Protein AF-A0AAE0E454-F1 (afdb_monomer)

Sequence (113 aa):
MQVHTDSSVISILNRNQVGGLEIPKDDKWLLVQPTLNELIAISDDEYTSVEHKVKPNKQDERFSVCYFVFPAEDSVIGSSKYEPFTYKDFQAQAQHNVKTLGFKVGLERFKNP

Radius of gyration: 15.77 Å; Cα contacts (8 Å, |Δi|>4): 169; chains: 1; bounding box: 38×28×41 Å

Mean predicted aligned error: 5.41 Å

Nearest PDB structures (foldseek):
  8p7p-assembly1_A  TM=7.850E-01  e=2.840E-04  Aspergillus nidulans FGSC A4
  8bsw-assembly1_A  TM=7.825E-01  e=5.379E-04  Aspergillus nidulans FGSC A4
  8bsv-assembly1_A  TM=7.950E-01  e=9.616E-04  Aspergillus nidulans FGSC A4
  8bbc-assembly1_A  TM=7.440E-01  e=8.561E-04  Aspergillus nidulans FGSC A4
  4n2i-assembly1_A  TM=3.957E-01  e=1.536E+00  Homo sapiens

InterPro domains:
  IPR005123 Oxoglutarate/iron-dependent dioxygenase domain [PS51471] (1-71)
  IPR027443 Isopenicillin N synthase-like superfamily [G3DSA:2.60.120.330] (1-92)
  IPR044861 Isopenicillin N synthase-like, Fe(2+) 2OG dioxygenase domain [PF03171] (2-71)

Secondary structure (DSSP, 8-state):
--SB--SSSEEEEEE-S---EEEEETTEEEE----S-------TTSSPPPPBEEPPPSSS---EEEEEE---TT-EE--SSB--EEHHHHHHHHHHHHHHHSS--GGGGGB--

Foldseek 3Di:
DDKDFDLFQFKFKDKDPDWFKWWDDPNDTDTDDDDGDDGHHLDVVPGDGTIIDGDDDPPDDIDMDMDGHHDDQQDWRDDPFFAIDGSVRQVVQQVVCCVPVVGGPGRVVGTDD

Structure (mmCIF, N/CA/C/O backbone):
data_AF-A0AAE0E454-F1
#
_entry.id   AF-A0AAE0E454-F1
#
loop_
_atom_site.group_PDB
_atom_site.id
_atom_site.type_symbol
_atom_site.label_atom_id
_atom_site.label_alt_id
_atom_site.label_comp_id
_atom_site.label_asym_id
_atom_site.label_entity_id
_atom_site.label_seq_id
_atom_site.pdbx_PDB_ins_code
_atom_site.Cartn_x
_atom_site.Cartn_y
_atom_site.Cartn_z
_atom_site.occupancy
_atom_site.B_iso_or_equiv
_atom_site.auth_seq_id
_atom_site.auth_comp_id
_atom_site.auth_asym_id
_atom_site.auth_atom_id
_atom_site.pdbx_PDB_model_num
ATOM 1 N N . MET A 1 1 ? -3.151 -1.655 13.846 1.00 82.00 1 MET A N 1
ATOM 2 C CA . MET A 1 1 ? -2.334 -1.560 12.615 1.00 82.00 1 MET A CA 1
ATOM 3 C C . MET A 1 1 ? -1.601 -0.229 12.657 1.00 82.00 1 MET A C 1
ATOM 5 O O . MET A 1 1 ? -2.241 0.752 13.025 1.00 82.00 1 MET A O 1
ATOM 9 N N . GLN A 1 2 ? -0.290 -0.206 12.405 1.00 91.00 2 GLN A N 1
ATOM 10 C CA . GLN A 1 2 ? 0.499 1.037 12.431 1.00 91.00 2 GLN A CA 1
ATOM 11 C C . GLN A 1 2 ? 0.194 1.917 11.203 1.00 91.00 2 GLN A C 1
ATOM 13 O O . GLN A 1 2 ? -0.548 1.493 10.319 1.00 91.00 2 GLN A O 1
ATOM 18 N N . VAL A 1 3 ? 0.724 3.143 11.182 1.00 91.62 3 VAL A N 1
ATOM 19 C CA . VAL A 1 3 ? 0.576 4.073 10.050 1.00 91.62 3 VAL A CA 1
ATOM 20 C C . VAL A 1 3 ? 1.241 3.485 8.811 1.00 91.62 3 VAL A C 1
ATOM 22 O O . VAL A 1 3 ? 2.399 3.075 8.874 1.00 91.62 3 VAL A O 1
ATOM 25 N N . HIS A 1 4 ? 0.503 3.414 7.708 1.00 89.31 4 HIS A N 1
ATOM 26 C CA . HIS A 1 4 ? 1.013 2.954 6.421 1.00 89.31 4 HIS A CA 1
ATOM 27 C C . HIS A 1 4 ? 0.123 3.438 5.275 1.00 89.31 4 HIS A C 1
ATOM 29 O O . HIS A 1 4 ? -1.035 3.786 5.473 1.00 89.31 4 HIS A O 1
ATOM 35 N N . THR A 1 5 ? 0.662 3.419 4.063 1.00 88.19 5 THR A N 1
ATOM 36 C CA . THR A 1 5 ? -0.122 3.385 2.822 1.00 88.19 5 THR A CA 1
ATOM 37 C C . THR A 1 5 ? -0.337 1.936 2.391 1.00 88.19 5 THR A C 1
ATOM 39 O O . THR A 1 5 ? 0.379 1.046 2.860 1.00 88.19 5 THR A O 1
ATOM 42 N N . ASP A 1 6 ? -1.237 1.672 1.450 1.00 88.06 6 ASP A N 1
ATOM 43 C CA . ASP A 1 6 ? -1.273 0.375 0.767 1.00 88.06 6 ASP A CA 1
ATOM 44 C C . ASP A 1 6 ? -0.281 0.329 -0.406 1.00 88.06 6 ASP A C 1
ATOM 46 O O . ASP A 1 6 ? 0.294 1.338 -0.809 1.00 88.06 6 ASP A O 1
ATOM 50 N N . SER A 1 7 ? -0.006 -0.876 -0.901 1.00 85.81 7 SER A N 1
ATOM 51 C CA . SER A 1 7 ? 0.848 -1.130 -2.077 1.00 85.81 7 SER A CA 1
ATOM 52 C C . SER A 1 7 ? 0.055 -1.706 -3.260 1.00 85.81 7 SER A C 1
ATOM 54 O O . SER A 1 7 ? 0.642 -2.168 -4.240 1.00 85.81 7 SER A O 1
ATOM 56 N N . SER A 1 8 ? -1.271 -1.729 -3.127 1.00 85.69 8 SER A N 1
ATOM 57 C CA . SER A 1 8 ? -2.248 -2.006 -4.176 1.00 85.69 8 SER A CA 1
ATOM 58 C C . SER A 1 8 ? -2.483 -0.761 -5.027 1.00 85.69 8 SER A C 1
ATOM 60 O O . SER A 1 8 ? -2.140 0.353 -4.634 1.00 85.69 8 SER A O 1
ATOM 62 N N . VAL A 1 9 ? -3.095 -0.954 -6.194 1.00 83.75 9 VAL A N 1
ATOM 63 C CA . VAL A 1 9 ? -3.689 0.152 -6.954 1.00 83.75 9 VAL A CA 1
ATOM 64 C C . VAL A 1 9 ? -4.926 0.629 -6.199 1.00 83.75 9 VAL A C 1
ATOM 66 O O . VAL A 1 9 ? -5.006 1.788 -5.822 1.00 83.75 9 VAL A O 1
ATOM 69 N N . ILE A 1 10 ? -5.847 -0.295 -5.906 1.00 82.88 10 ILE A N 1
ATOM 70 C CA . ILE A 1 10 ? -7.115 -0.021 -5.222 1.00 82.88 10 ILE A CA 1
ATOM 71 C C . ILE A 1 10 ? -7.241 -0.936 -4.006 1.00 82.88 10 ILE A C 1
ATOM 73 O O . ILE A 1 10 ? -6.959 -2.135 -4.093 1.00 82.88 10 ILE A O 1
ATOM 77 N N . SER A 1 11 ? -7.742 -0.383 -2.903 1.00 84.06 11 SER A N 1
ATOM 78 C CA . SER A 1 11 ? -8.152 -1.130 -1.713 1.00 84.06 11 SER A CA 1
ATOM 79 C C . SER A 1 11 ? -9.626 -0.877 -1.427 1.00 84.06 11 SER A C 1
ATOM 81 O O . SER A 1 11 ? -10.032 0.254 -1.181 1.00 84.06 11 SER A O 1
ATOM 83 N N . ILE A 1 12 ? -10.437 -1.933 -1.438 1.00 83.94 12 ILE A N 1
ATOM 84 C CA . ILE A 1 12 ? -11.864 -1.865 -1.112 1.00 83.94 12 ILE A CA 1
ATOM 85 C C . ILE A 1 12 ? -12.056 -2.460 0.276 1.00 83.94 12 ILE A C 1
ATOM 87 O O . ILE A 1 12 ? -11.855 -3.658 0.484 1.00 83.94 12 ILE A O 1
ATOM 91 N N . LEU A 1 13 ? -12.461 -1.625 1.231 1.00 85.62 13 LEU A N 1
ATOM 92 C CA . LEU A 1 13 ? -12.627 -2.025 2.623 1.00 85.62 13 LEU A CA 1
ATOM 93 C C . LEU A 1 13 ? -14.106 -2.181 2.991 1.00 85.62 13 LEU A C 1
ATOM 95 O O . LEU A 1 13 ? -14.866 -1.215 2.988 1.00 85.62 13 LEU A O 1
ATOM 99 N N . ASN A 1 14 ? -14.489 -3.384 3.412 1.00 83.81 14 ASN A N 1
ATOM 100 C CA . ASN A 1 14 ? -15.743 -3.650 4.109 1.00 83.81 14 ASN A CA 1
ATOM 101 C C . ASN A 1 14 ? -15.451 -3.864 5.602 1.00 83.81 14 ASN A C 1
ATOM 103 O O . ASN A 1 14 ? -14.475 -4.516 5.970 1.00 83.81 14 ASN A O 1
ATOM 107 N N . ARG A 1 15 ? -16.262 -3.291 6.487 1.00 79.94 15 ARG A N 1
ATOM 108 C CA . ARG A 1 15 ? -16.069 -3.343 7.942 1.00 79.94 15 ARG A CA 1
ATOM 109 C C . ARG A 1 15 ? -17.407 -3.464 8.654 1.00 79.94 15 ARG A C 1
ATOM 111 O O . ARG A 1 15 ? -18.430 -3.032 8.129 1.00 79.94 15 ARG A O 1
ATOM 118 N N . ASN A 1 16 ? -17.384 -4.017 9.866 1.00 81.31 16 ASN A N 1
ATOM 119 C CA . ASN A 1 16 ? -18.539 -3.965 10.758 1.00 81.31 16 ASN A CA 1
ATOM 120 C C . ASN A 1 16 ? -18.789 -2.523 11.258 1.00 81.31 16 ASN A C 1
ATOM 122 O O . ASN A 1 16 ? -18.089 -1.576 10.893 1.00 81.31 16 ASN A O 1
ATOM 126 N N . GLN A 1 17 ? -19.798 -2.348 12.115 1.00 83.00 17 GLN A N 1
ATOM 127 C CA . GLN A 1 17 ? -20.173 -1.033 12.653 1.00 83.00 17 GLN A CA 1
ATOM 128 C C . GLN A 1 17 ? -19.116 -0.432 13.598 1.00 83.00 17 GLN A C 1
ATOM 130 O O . GLN A 1 17 ? -19.181 0.751 13.927 1.00 83.00 17 GLN A O 1
ATOM 135 N N . VAL A 1 18 ? -18.115 -1.215 14.013 1.00 86.62 18 VAL A N 1
ATOM 136 C CA . VAL A 1 18 ? -17.060 -0.747 14.910 1.00 86.62 18 VAL A CA 1
ATOM 137 C C . VAL A 1 18 ? -16.055 0.121 14.143 1.00 86.62 18 VAL A C 1
ATOM 139 O O . VAL A 1 18 ? -15.527 -0.244 13.088 1.00 86.62 18 VAL A O 1
ATOM 142 N N . GLY A 1 19 ? -15.811 1.317 14.682 1.00 85.50 19 GLY A N 1
ATOM 143 C CA . GLY A 1 19 ? -14.897 2.314 14.132 1.00 85.50 19 GLY A CA 1
ATOM 144 C C . GLY A 1 19 ? -13.414 1.950 14.229 1.00 85.50 19 GLY A C 1
ATOM 145 O O . GLY A 1 19 ? -13.038 0.833 14.564 1.00 85.50 19 GLY A O 1
ATOM 146 N N . GLY A 1 20 ? -12.554 2.926 13.940 1.00 89.94 20 GLY A N 1
ATOM 147 C CA . GLY A 1 20 ? -11.127 2.875 14.271 1.00 89.94 20 GLY A CA 1
ATOM 148 C C . GLY A 1 20 ? -10.181 3.132 13.105 1.00 89.94 20 GLY A C 1
ATOM 149 O O . GLY A 1 20 ? -9.006 3.365 13.358 1.00 89.94 20 GLY A O 1
ATOM 150 N N . LEU A 1 21 ? -10.663 3.109 11.856 1.00 91.69 21 LEU A N 1
ATOM 151 C CA . LEU A 1 21 ? -9.862 3.549 10.711 1.00 91.69 21 LEU A CA 1
ATOM 152 C C . LEU A 1 21 ? -9.699 5.067 10.767 1.00 91.69 21 LEU A C 1
ATOM 154 O O . LEU A 1 21 ? -10.698 5.784 10.806 1.00 91.69 21 LEU A O 1
ATOM 158 N N . GLU A 1 22 ? -8.459 5.534 10.755 1.00 92.62 22 GLU A N 1
ATOM 159 C CA . GLU A 1 22 ? -8.118 6.950 10.780 1.00 92.62 22 GLU A CA 1
ATOM 160 C C . GLU A 1 22 ? -7.220 7.304 9.590 1.00 92.62 22 GLU A C 1
ATOM 162 O O . GLU A 1 22 ? -6.312 6.537 9.258 1.00 92.62 22 GLU A O 1
ATOM 167 N N . ILE A 1 23 ? -7.454 8.478 9.000 1.00 91.31 23 ILE A N 1
ATOM 168 C CA . ILE A 1 23 ? -6.630 9.091 7.944 1.00 91.31 23 ILE A CA 1
ATOM 169 C C . ILE A 1 23 ? -6.150 10.480 8.394 1.00 91.31 23 ILE A C 1
ATOM 171 O O . ILE A 1 23 ? -6.847 11.124 9.187 1.00 91.31 23 ILE A O 1
ATOM 175 N N . PRO A 1 24 ? -4.987 10.966 7.939 1.00 91.62 24 PRO A N 1
ATOM 176 C CA . PRO A 1 24 ? -4.518 12.301 8.264 1.00 91.62 24 PRO A CA 1
ATOM 177 C C . PRO A 1 24 ? -5.261 13.356 7.432 1.00 91.62 24 PRO A C 1
ATOM 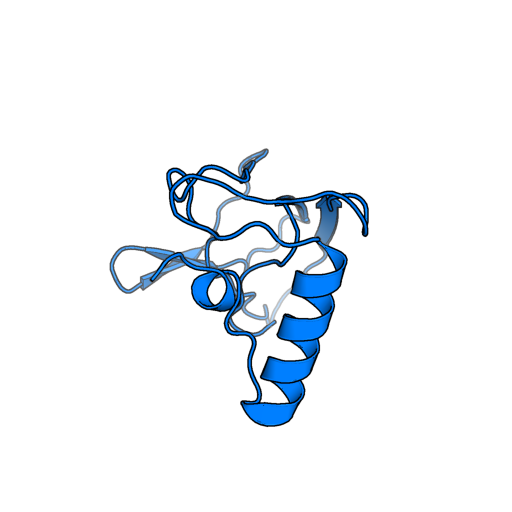179 O O . PRO A 1 24 ? -5.430 13.213 6.223 1.00 91.62 24 PRO A O 1
ATOM 182 N N . LYS A 1 25 ? -5.690 14.437 8.083 1.00 89.62 25 LYS A N 1
ATOM 183 C CA . LYS A 1 25 ? -6.228 15.651 7.461 1.00 89.62 25 LYS A CA 1
ATOM 184 C C . LYS A 1 25 ? -6.043 16.832 8.415 1.00 89.62 25 LYS A C 1
ATOM 186 O O . LYS A 1 25 ? -6.360 16.707 9.596 1.00 89.62 25 LYS A O 1
ATOM 191 N N . ASP A 1 26 ? -5.555 17.964 7.909 1.00 91.81 26 ASP A N 1
ATOM 192 C CA . ASP A 1 26 ? -5.361 19.209 8.674 1.00 91.81 26 ASP A CA 1
ATOM 193 C C . ASP A 1 26 ? -4.593 18.989 9.998 1.00 91.81 26 ASP A C 1
ATOM 195 O O . ASP A 1 26 ? -5.067 19.343 11.081 1.00 91.81 26 ASP A O 1
ATOM 199 N N . ASP A 1 27 ? -3.439 18.312 9.911 1.00 91.31 27 ASP A N 1
ATOM 200 C CA . ASP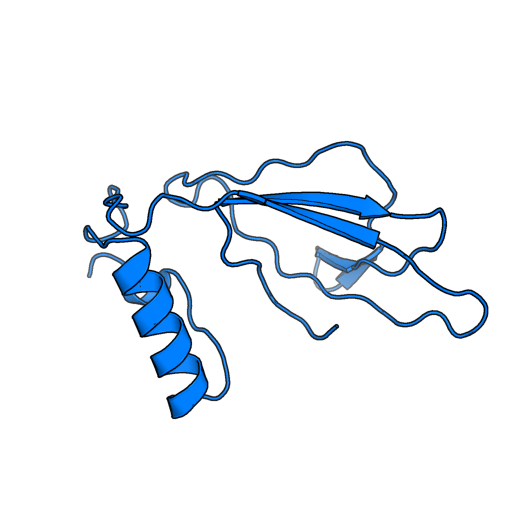 A 1 27 ? -2.569 17.918 11.037 1.00 91.31 27 ASP A CA 1
ATOM 201 C C . ASP A 1 27 ? -3.243 17.052 12.118 1.00 91.31 27 ASP A C 1
ATOM 203 O O . ASP A 1 27 ? -2.751 16.907 13.243 1.00 91.31 27 ASP A O 1
ATOM 207 N N . LYS A 1 28 ? -4.387 16.444 11.794 1.00 94.38 28 LYS A N 1
ATOM 208 C CA . LYS A 1 28 ? -5.170 15.601 12.702 1.00 94.38 28 LYS A CA 1
ATOM 209 C C . LYS A 1 28 ? -5.464 14.250 12.074 1.00 94.38 28 LYS A C 1
ATOM 211 O O . LYS A 1 28 ? -5.584 14.108 10.866 1.00 94.38 28 LYS A O 1
ATOM 216 N N . TRP A 1 29 ? -5.632 13.244 12.925 1.00 94.06 29 TRP A N 1
ATOM 217 C CA . TRP A 1 29 ? -6.155 11.943 12.516 1.00 94.06 29 TRP A CA 1
ATOM 218 C C . TRP A 1 29 ? -7.679 11.979 12.591 1.00 94.06 29 TRP A C 1
ATOM 220 O O . TRP A 1 29 ? -8.242 12.134 13.676 1.00 94.06 29 TRP A O 1
ATOM 230 N N . LEU A 1 30 ? -8.342 11.864 11.444 1.00 91.44 30 LEU A N 1
ATOM 231 C CA . LEU A 1 30 ? -9.794 11.846 11.345 1.00 91.44 30 LEU A CA 1
ATOM 232 C C . LEU A 1 30 ? -10.307 10.421 11.242 1.00 91.44 30 LEU A C 1
ATOM 234 O O . LEU A 1 30 ? -9.842 9.634 10.420 1.00 91.44 30 LEU A O 1
ATOM 238 N N . LEU A 1 31 ? -11.311 10.115 12.059 1.00 89.88 31 LEU A N 1
ATOM 239 C CA . LEU A 1 31 ? -12.036 8.858 11.991 1.00 89.88 31 LEU A CA 1
ATOM 240 C C . LEU A 1 31 ? -12.817 8.789 10.676 1.00 89.88 31 LEU A C 1
ATOM 242 O O . LEU A 1 31 ? -13.705 9.606 10.427 1.00 89.88 31 LEU A O 1
ATOM 246 N N . VAL A 1 32 ? -12.528 7.770 9.875 1.00 85.25 32 VAL A N 1
ATOM 247 C CA . VAL A 1 32 ? -13.271 7.489 8.649 1.00 85.25 32 VAL A CA 1
ATOM 248 C C . VAL A 1 32 ? -14.629 6.910 9.031 1.00 85.25 32 VAL A C 1
ATOM 250 O O . VAL A 1 32 ? -14.731 5.786 9.559 1.00 85.25 32 VAL A O 1
ATOM 253 N N . GLN A 1 33 ? -15.668 7.704 8.779 1.00 71.31 33 GLN A N 1
ATOM 254 C CA . GLN A 1 33 ? -17.051 7.248 8.820 1.00 71.31 33 GLN A CA 1
ATOM 255 C C . GLN A 1 33 ? -17.282 6.254 7.678 1.00 71.31 33 GLN A C 1
ATOM 257 O O . GLN A 1 33 ? -16.644 6.377 6.636 1.00 71.31 33 GLN A O 1
ATOM 262 N N . PRO A 1 34 ? -18.134 5.237 7.862 1.00 57.59 34 PRO A N 1
ATOM 263 C CA . PRO A 1 34 ? -18.407 4.270 6.811 1.00 57.59 34 PRO A CA 1
ATOM 264 C C . PRO A 1 34 ? -19.093 4.963 5.626 1.00 57.59 34 PRO A C 1
ATOM 266 O O . PRO A 1 34 ? -20.301 5.185 5.634 1.00 57.59 34 PRO A O 1
ATOM 269 N N . THR A 1 35 ? -18.313 5.293 4.604 1.00 52.53 35 THR A N 1
ATOM 270 C CA . THR A 1 35 ? -18.789 5.668 3.274 1.00 52.53 35 THR A CA 1
ATOM 271 C C . THR A 1 35 ? -18.356 4.608 2.274 1.00 52.53 35 THR A C 1
ATOM 273 O O . THR A 1 35 ? -17.266 4.042 2.349 1.00 52.53 35 THR A O 1
ATOM 276 N N . LEU A 1 36 ? -19.287 4.271 1.386 1.00 38.81 36 LEU A N 1
ATOM 277 C CA . LEU A 1 36 ? -19.135 3.244 0.370 1.00 38.81 36 LEU A CA 1
ATOM 278 C C . LEU A 1 36 ? -18.168 3.748 -0.714 1.00 38.81 36 LEU A C 1
ATOM 280 O O . LEU A 1 36 ? -18.469 4.735 -1.373 1.00 38.81 36 LEU A O 1
ATOM 284 N N . ASN A 1 37 ? -17.081 2.997 -0.912 1.00 38.72 37 ASN A N 1
ATOM 285 C CA . ASN A 1 37 ? -16.157 3.026 -2.052 1.00 38.72 37 ASN A CA 1
ATOM 286 C C . ASN A 1 37 ? -15.269 4.271 -2.193 1.00 38.72 37 ASN A C 1
ATOM 288 O O . ASN A 1 37 ? -15.729 5.327 -2.610 1.00 38.72 37 ASN A O 1
ATOM 292 N N . GLU A 1 38 ? -13.959 4.091 -2.019 1.00 39.97 38 GLU A N 1
ATOM 293 C CA . GLU A 1 38 ? -12.963 5.020 -2.558 1.00 39.97 38 GLU A CA 1
ATOM 294 C C . GLU A 1 38 ? -11.923 4.244 -3.376 1.00 39.97 38 GLU A C 1
ATOM 296 O O . GLU A 1 38 ? -11.439 3.183 -2.980 1.00 39.97 38 GLU A O 1
ATOM 301 N N . LEU A 1 39 ? -11.675 4.756 -4.580 1.00 36.78 39 LEU A N 1
ATOM 302 C CA . LEU A 1 39 ? -10.844 4.193 -5.637 1.00 36.78 39 LEU A CA 1
ATOM 303 C C . LEU A 1 39 ? -9.601 5.084 -5.742 1.00 36.78 39 LEU A C 1
ATOM 305 O O . LEU A 1 39 ? -9.744 6.275 -6.001 1.00 36.78 39 LEU A O 1
ATOM 309 N N . ILE A 1 40 ? -8.402 4.538 -5.549 1.00 42.81 40 ILE A N 1
ATOM 310 C CA . ILE A 1 40 ? -7.148 5.256 -5.826 1.00 42.81 40 ILE A CA 1
ATOM 311 C C . ILE A 1 40 ? -6.548 4.627 -7.088 1.00 42.81 40 ILE A C 1
ATOM 313 O O . ILE A 1 40 ? -6.624 3.418 -7.274 1.00 42.81 40 ILE A O 1
ATOM 317 N N . ALA A 1 41 ? -6.052 5.443 -8.015 1.00 50.59 41 ALA A N 1
ATOM 318 C CA . ALA A 1 41 ? -5.556 5.003 -9.319 1.00 50.59 41 ALA A CA 1
ATOM 319 C C . ALA A 1 41 ? -4.103 5.452 -9.527 1.00 50.59 41 ALA A C 1
ATOM 321 O O . ALA A 1 41 ? -3.674 6.466 -8.973 1.00 50.59 41 ALA A O 1
ATOM 322 N N . ILE A 1 42 ? -3.364 4.716 -10.367 1.00 66.38 42 ILE A N 1
ATOM 323 C CA . ILE A 1 42 ? -2.094 5.180 -10.947 1.00 66.38 42 ILE A CA 1
ATOM 324 C C . ILE A 1 42 ? -2.433 6.411 -11.788 1.00 66.38 42 ILE A C 1
ATOM 326 O O . ILE A 1 42 ? -3.057 6.289 -12.838 1.00 66.38 42 ILE A O 1
ATOM 330 N N . SER A 1 43 ? -2.098 7.589 -11.276 1.00 75.25 43 SER A N 1
ATOM 331 C CA . SER A 1 43 ? -2.703 8.849 -11.720 1.00 75.25 43 SER A CA 1
ATOM 332 C C . SER A 1 43 ? -1.691 9.975 -11.909 1.00 75.25 43 SER A C 1
ATOM 334 O O . SER A 1 43 ? -2.066 11.137 -11.921 1.00 75.25 43 SER A O 1
ATOM 336 N N . ASP A 1 44 ? -0.401 9.643 -12.027 1.00 81.38 44 ASP A N 1
ATOM 337 C CA . ASP A 1 44 ? 0.675 10.641 -12.129 1.00 81.38 44 ASP A CA 1
ATOM 338 C C . ASP A 1 44 ? 0.613 11.683 -10.988 1.00 81.38 44 ASP A C 1
ATOM 340 O O . ASP A 1 44 ? 0.727 12.887 -11.198 1.00 81.38 44 ASP A O 1
ATOM 344 N N . ASP A 1 45 ? 0.385 11.211 -9.759 1.00 82.19 45 ASP A N 1
ATOM 345 C CA . ASP A 1 45 ? 0.162 12.002 -8.536 1.00 82.19 45 ASP A CA 1
ATOM 346 C C . ASP A 1 45 ? -1.067 12.933 -8.545 1.00 82.19 45 ASP A C 1
ATOM 348 O O . ASP A 1 45 ? -1.154 13.825 -7.701 1.00 82.19 45 ASP A O 1
ATOM 352 N N . GLU A 1 46 ? -2.033 12.757 -9.453 1.00 81.81 46 GLU A N 1
ATOM 353 C CA . GLU A 1 46 ? -3.334 13.440 -9.349 1.00 81.81 46 GLU A CA 1
ATOM 354 C C . GLU A 1 46 ? -4.124 12.937 -8.127 1.00 81.81 46 GLU A C 1
ATOM 356 O O . GLU A 1 46 ? -4.774 13.719 -7.430 1.00 81.81 46 GLU A O 1
ATOM 361 N N . TYR A 1 47 ? -3.997 11.644 -7.810 1.00 81.00 47 TYR A N 1
ATOM 362 C CA . TYR A 1 47 ? -4.471 11.039 -6.569 1.00 81.00 47 TYR A CA 1
ATOM 363 C C . TYR A 1 47 ? -3.299 10.513 -5.740 1.00 81.00 47 TYR A C 1
ATOM 365 O O . TYR A 1 47 ? -2.489 9.708 -6.203 1.00 81.00 47 TYR A O 1
ATOM 373 N N . THR A 1 48 ? -3.249 10.916 -4.473 1.00 77.00 48 THR A N 1
ATOM 374 C CA . THR A 1 48 ? -2.204 10.490 -3.535 1.00 77.00 48 THR A CA 1
ATOM 375 C C . THR A 1 48 ? -2.646 9.261 -2.750 1.00 77.00 48 THR A C 1
ATOM 377 O O . THR A 1 48 ? -3.769 9.196 -2.250 1.00 77.00 48 THR A O 1
ATOM 380 N N . SER A 1 49 ? -1.738 8.297 -2.576 1.00 82.19 49 SER A N 1
ATOM 381 C CA . SER A 1 49 ? -1.957 7.188 -1.645 1.00 82.19 49 SER A CA 1
ATOM 382 C C . SER A 1 49 ? -2.038 7.718 -0.212 1.00 82.19 49 SER A C 1
ATOM 384 O O . SER A 1 49 ? -1.091 8.319 0.294 1.00 82.19 49 SER A O 1
ATOM 386 N N . VAL A 1 50 ? -3.182 7.515 0.436 1.00 84.81 50 VAL A N 1
ATOM 387 C CA . VAL A 1 50 ? -3.456 8.072 1.762 1.00 84.81 50 VAL A CA 1
ATOM 388 C C . VAL A 1 50 ? -2.849 7.179 2.843 1.00 84.81 50 VAL A C 1
ATOM 390 O O . VAL A 1 50 ? -3.103 5.971 2.901 1.00 84.81 50 VAL A O 1
ATOM 393 N N . GLU A 1 51 ? -2.048 7.777 3.727 1.00 89.75 51 GLU A N 1
ATOM 394 C CA . GLU A 1 51 ? -1.641 7.106 4.957 1.00 89.75 51 GLU A CA 1
ATOM 395 C C . GLU A 1 51 ? -2.865 6.813 5.817 1.00 89.75 51 GLU A C 1
ATOM 397 O O . GLU A 1 51 ? -3.753 7.643 5.986 1.00 89.75 51 GLU A O 1
ATOM 402 N N . HIS A 1 52 ? -2.906 5.641 6.421 1.00 91.31 52 HIS A N 1
ATOM 403 C CA . HIS A 1 52 ? -3.987 5.278 7.309 1.00 91.31 52 HIS A CA 1
ATOM 404 C C . HIS A 1 52 ? -3.484 4.396 8.446 1.00 91.31 52 HIS A C 1
ATOM 406 O O . HIS A 1 52 ? -2.419 3.772 8.393 1.00 91.31 52 HIS A O 1
ATOM 412 N N . LYS A 1 53 ? -4.262 4.358 9.523 1.00 93.19 53 LYS A N 1
ATOM 413 C CA . LYS A 1 53 ? -4.014 3.489 10.675 1.00 93.19 53 LYS A CA 1
ATOM 414 C C . LYS A 1 53 ? -5.324 2.989 11.254 1.00 93.19 53 LYS A C 1
ATOM 416 O O . LYS A 1 53 ? -6.390 3.539 10.992 1.00 93.19 53 LYS A O 1
ATOM 421 N N . VAL A 1 54 ? -5.236 1.951 12.081 1.00 92.38 54 VAL A N 1
ATOM 422 C CA . VAL A 1 54 ? -6.399 1.441 12.815 1.00 92.38 54 VAL A CA 1
ATOM 423 C C . VAL A 1 54 ? -6.122 1.500 14.305 1.00 92.38 54 VAL A C 1
ATOM 425 O O . VAL A 1 54 ? -5.231 0.796 14.799 1.00 92.38 54 VAL A O 1
ATOM 428 N N . LYS A 1 55 ? -6.905 2.321 15.008 1.00 91.81 55 LYS A N 1
ATOM 429 C CA . LYS A 1 55 ? -6.889 2.426 16.464 1.00 91.81 55 LYS A CA 1
ATOM 430 C C . LYS A 1 55 ? -7.683 1.264 17.081 1.00 91.81 55 LYS A C 1
ATOM 432 O O . LYS A 1 55 ? -8.809 1.014 16.652 1.00 91.81 55 LYS A O 1
ATOM 437 N N . PRO A 1 56 ? -7.126 0.551 18.076 1.00 88.44 56 PRO A N 1
ATOM 438 C CA . PRO A 1 56 ? -7.848 -0.516 18.756 1.00 88.44 56 PRO A CA 1
ATOM 439 C C . PRO A 1 56 ? -9.025 0.045 19.562 1.00 88.44 56 PRO A C 1
ATOM 441 O O . PRO A 1 56 ? -8.889 1.059 20.253 1.00 88.44 56 PRO A O 1
ATOM 444 N N . ASN A 1 57 ? -10.164 -0.643 19.493 1.00 87.44 57 ASN A N 1
ATOM 445 C CA . ASN A 1 57 ? -11.288 -0.439 20.398 1.00 87.44 57 ASN A CA 1
ATOM 446 C C . ASN A 1 57 ? -11.115 -1.375 21.611 1.00 87.44 57 ASN A C 1
ATOM 448 O O . ASN A 1 57 ? -10.757 -2.537 21.443 1.00 87.44 57 ASN A O 1
ATOM 452 N N . LYS A 1 58 ? -11.303 -0.853 22.830 1.00 90.00 58 LYS A N 1
ATOM 453 C CA . LYS A 1 58 ? -11.187 -1.623 24.083 1.00 90.00 58 LYS A CA 1
ATOM 454 C C . LYS A 1 58 ? -12.492 -2.313 24.498 1.00 90.00 58 LYS A C 1
ATOM 456 O O . LYS A 1 58 ? -12.454 -3.140 25.400 1.00 90.00 58 LYS A O 1
ATOM 461 N N . GLN A 1 59 ? -13.619 -1.907 23.920 1.00 93.12 59 GLN A N 1
ATOM 462 C CA . GLN A 1 59 ? -14.965 -2.325 24.319 1.00 93.12 59 GLN A CA 1
ATOM 463 C C . GLN A 1 59 ? -15.510 -3.409 23.390 1.00 93.12 59 GLN A C 1
ATOM 465 O O . GLN A 1 59 ? -16.027 -4.409 23.872 1.00 93.12 59 GLN A O 1
ATOM 470 N N . ASP A 1 60 ? -15.327 -3.231 22.080 1.00 91.44 60 ASP A N 1
ATOM 471 C CA . ASP A 1 60 ? -15.906 -4.100 21.057 1.00 91.44 60 ASP A CA 1
ATOM 472 C C . ASP A 1 60 ? -14.858 -4.605 20.067 1.00 91.44 60 ASP A C 1
ATOM 474 O O . ASP A 1 60 ? -13.897 -3.906 19.723 1.00 91.44 60 ASP A O 1
ATOM 478 N N . GLU A 1 61 ? -15.096 -5.803 19.539 1.00 91.88 61 GLU A N 1
ATOM 479 C CA . GLU A 1 61 ? -14.279 -6.390 18.484 1.00 91.88 61 GLU A CA 1
ATOM 480 C C . GLU A 1 61 ? -14.567 -5.746 17.122 1.00 91.88 61 GLU A C 1
ATOM 482 O O . GLU A 1 61 ? -15.709 -5.583 16.679 1.00 91.88 61 GLU A O 1
ATOM 487 N N . ARG A 1 62 ? -13.494 -5.394 16.412 1.00 90.12 62 ARG A N 1
ATOM 488 C CA . ARG A 1 62 ? -13.564 -4.826 15.067 1.00 90.12 62 ARG A CA 1
ATOM 489 C C . ARG A 1 62 ? -13.208 -5.888 14.036 1.00 90.12 62 ARG A C 1
ATOM 491 O O . ARG A 1 62 ? -12.107 -6.432 14.069 1.00 90.12 62 ARG A O 1
ATOM 498 N N . PHE A 1 63 ? -14.074 -6.056 13.044 1.00 89.44 63 PHE A N 1
ATOM 499 C CA . PHE A 1 63 ? -13.832 -6.926 11.895 1.00 89.44 63 PHE A CA 1
ATOM 500 C C . PHE A 1 63 ? -13.830 -6.110 10.605 1.00 89.44 63 PHE A C 1
ATOM 502 O O . PHE A 1 63 ? -14.648 -5.205 10.423 1.00 89.44 63 PHE A O 1
ATOM 509 N N . SER A 1 64 ? -12.913 -6.430 9.696 1.00 88.62 64 SER A N 1
ATOM 510 C CA . SER A 1 64 ? -12.909 -5.862 8.351 1.00 88.62 64 SER A CA 1
ATOM 511 C C . SER A 1 64 ? -12.348 -6.837 7.332 1.00 88.62 64 SER A C 1
ATOM 513 O O . SER A 1 64 ? -11.390 -7.549 7.623 1.00 88.62 64 SER A O 1
ATOM 515 N N . VAL A 1 65 ? -12.908 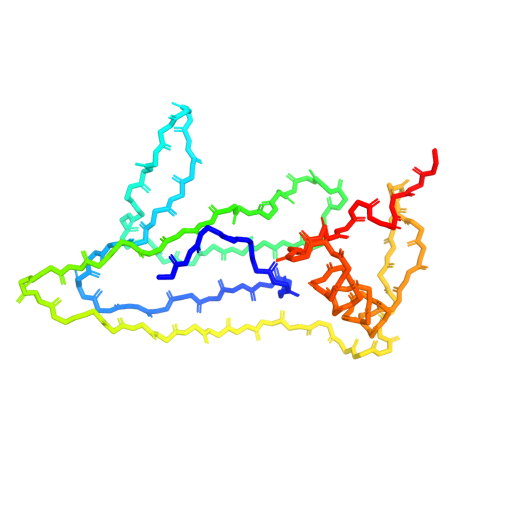-6.799 6.131 1.00 89.44 65 VAL A N 1
ATOM 516 C CA . VAL A 1 65 ? -12.429 -7.493 4.940 1.00 89.44 65 VAL A CA 1
ATOM 517 C C . VAL A 1 65 ? -11.883 -6.436 3.991 1.00 89.44 65 VAL A C 1
ATOM 519 O O . VAL A 1 65 ? -12.591 -5.487 3.660 1.00 89.44 65 VAL A O 1
ATOM 522 N N . CYS A 1 66 ? -10.631 -6.587 3.568 1.00 87.19 66 CYS A N 1
ATOM 523 C CA . CYS A 1 66 ? -10.035 -5.729 2.551 1.00 87.19 66 CYS A CA 1
ATOM 524 C C . CYS A 1 66 ? -9.816 -6.535 1.272 1.00 87.19 66 CYS A C 1
ATOM 526 O O . CYS A 1 66 ? -9.238 -7.623 1.320 1.00 87.19 66 CYS A O 1
ATOM 528 N N . TYR A 1 67 ? -10.281 -6.004 0.147 1.00 88.19 67 TYR A N 1
ATOM 529 C CA . TYR A 1 67 ? -9.997 -6.526 -1.180 1.00 88.19 67 TYR A CA 1
ATOM 530 C C . TYR A 1 67 ? -8.981 -5.618 -1.867 1.00 88.19 67 TYR A C 1
ATOM 532 O O . TYR A 1 67 ? -9.227 -4.425 -2.038 1.00 88.19 67 TYR A O 1
ATOM 540 N N . PHE A 1 68 ? -7.8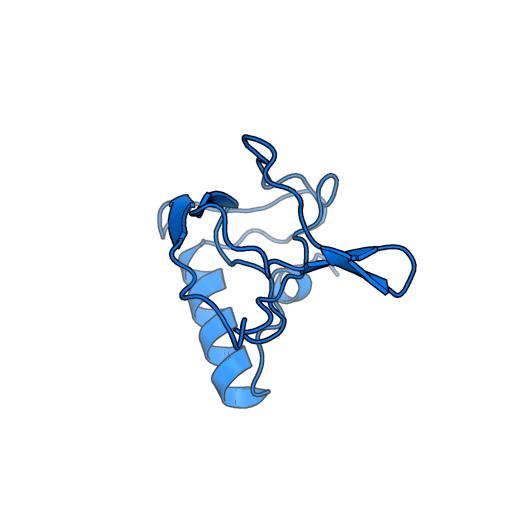48 -6.190 -2.260 1.00 88.19 68 PHE A N 1
ATOM 541 C CA . PHE A 1 68 ? -6.745 -5.460 -2.869 1.00 88.19 68 PHE A CA 1
ATOM 542 C C . PHE A 1 68 ? -6.656 -5.777 -4.361 1.00 88.19 68 PHE A C 1
ATOM 544 O O . PHE A 1 68 ? -6.646 -6.944 -4.754 1.00 88.19 68 PHE A O 1
ATOM 551 N N . VAL A 1 69 ? -6.552 -4.737 -5.184 1.00 87.81 69 VAL A N 1
ATOM 552 C CA . VAL A 1 69 ? -6.313 -4.852 -6.625 1.00 87.81 69 VAL A CA 1
ATOM 553 C C . VAL A 1 69 ? -4.855 -4.531 -6.907 1.00 87.81 69 VAL A C 1
ATOM 555 O O . VAL A 1 69 ? -4.379 -3.445 -6.575 1.00 87.81 69 VAL A O 1
ATOM 558 N N . PHE A 1 70 ? -4.161 -5.460 -7.552 1.00 88.94 70 PHE A N 1
ATOM 559 C CA . PHE A 1 70 ? -2.761 -5.313 -7.932 1.00 88.94 70 PHE A CA 1
ATOM 560 C C . PHE A 1 70 ? -2.605 -5.387 -9.454 1.00 88.94 70 PHE A C 1
ATOM 562 O O . PHE A 1 70 ? -3.403 -6.063 -10.109 1.00 88.94 70 PHE A O 1
ATOM 569 N N . PRO A 1 71 ? -1.587 -4.724 -10.030 1.00 89.38 71 PRO A N 1
ATOM 570 C CA . PRO A 1 71 ? -1.177 -4.983 -11.404 1.00 89.38 71 PRO A CA 1
ATOM 571 C C . PRO A 1 71 ? -0.656 -6.422 -11.531 1.00 89.38 71 PRO A C 1
ATOM 573 O O . PRO A 1 71 ? -0.270 -7.039 -10.534 1.00 89.38 71 PRO A O 1
ATOM 576 N N . ALA A 1 72 ? -0.598 -6.955 -12.753 1.00 92.44 72 ALA A N 1
ATOM 577 C CA . ALA A 1 72 ? 0.152 -8.189 -12.973 1.00 92.44 72 ALA A CA 1
ATOM 578 C C . ALA A 1 72 ? 1.647 -7.931 -12.715 1.00 92.44 72 ALA A C 1
ATOM 580 O O . ALA A 1 72 ? 2.124 -6.817 -12.926 1.00 92.44 72 ALA A O 1
ATOM 581 N N . GLU A 1 73 ? 2.388 -8.949 -12.272 1.00 92.25 73 GLU A N 1
ATOM 582 C CA . GLU A 1 73 ? 3.794 -8.792 -11.860 1.00 92.25 73 GLU A CA 1
ATOM 583 C C . GLU A 1 73 ? 4.662 -8.136 -12.943 1.00 92.25 73 GLU A C 1
ATOM 585 O O . GLU A 1 73 ? 5.418 -7.210 -12.647 1.00 92.25 73 GLU A O 1
ATOM 590 N N . ASP A 1 74 ? 4.479 -8.557 -14.196 1.00 94.88 74 ASP A N 1
ATOM 591 C CA . ASP A 1 74 ? 5.237 -8.069 -15.352 1.00 94.88 74 ASP A CA 1
ATOM 592 C C . ASP A 1 74 ? 4.594 -6.841 -16.031 1.00 94.88 74 ASP A C 1
ATOM 594 O O . ASP A 1 74 ? 5.065 -6.383 -17.074 1.00 94.88 74 ASP A O 1
ATOM 598 N N . SER A 1 75 ? 3.502 -6.291 -15.481 1.00 91.38 75 SER A N 1
ATOM 599 C CA . SER A 1 75 ? 2.929 -5.040 -15.990 1.00 91.38 75 SER A CA 1
ATOM 600 C C . SER A 1 75 ? 3.894 -3.885 -15.753 1.00 91.38 75 SER A C 1
ATOM 602 O O . SER A 1 75 ? 4.290 -3.625 -14.617 1.00 91.38 75 SER A O 1
ATOM 604 N N . VAL A 1 76 ? 4.228 -3.174 -16.830 1.00 92.81 76 VAL A N 1
ATOM 605 C CA . VAL A 1 76 ? 5.039 -1.956 -16.777 1.00 92.81 76 VAL A CA 1
ATOM 606 C C . VAL A 1 76 ? 4.169 -0.787 -16.322 1.00 92.81 76 VAL A C 1
ATOM 608 O O . VAL A 1 76 ? 3.098 -0.537 -16.874 1.00 92.81 76 VAL A O 1
ATOM 611 N N . ILE A 1 77 ? 4.653 -0.073 -15.316 1.00 89.50 77 ILE A N 1
ATOM 612 C CA . ILE A 1 77 ? 4.075 1.126 -14.725 1.00 89.50 77 ILE A CA 1
ATOM 613 C C . ILE A 1 77 ? 5.051 2.266 -15.004 1.00 89.50 77 ILE A C 1
ATOM 615 O O . ILE A 1 77 ? 6.246 2.138 -14.762 1.00 89.50 77 ILE A O 1
ATOM 619 N N . GLY A 1 78 ? 4.550 3.379 -15.525 1.00 88.75 78 GLY A N 1
ATOM 620 C CA . GLY A 1 78 ? 5.356 4.553 -15.838 1.00 88.75 78 GLY A CA 1
ATOM 621 C C . GLY A 1 78 ? 4.466 5.739 -16.185 1.00 88.75 78 GLY A C 1
ATOM 622 O O . GLY A 1 78 ? 3.271 5.572 -16.443 1.00 88.75 78 GLY A O 1
ATOM 623 N N . SER A 1 79 ? 5.031 6.941 -16.151 1.00 88.00 79 SER A N 1
ATOM 624 C CA . SER A 1 79 ? 4.318 8.193 -16.454 1.00 88.00 79 SER A CA 1
ATOM 625 C C . SER A 1 79 ? 5.315 9.329 -16.704 1.00 88.00 79 SER A C 1
ATOM 627 O O . SER A 1 79 ?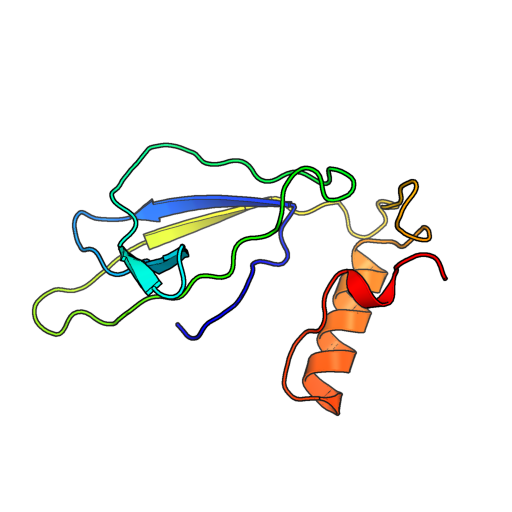 6.523 9.110 -16.701 1.00 88.00 79 SER A O 1
ATOM 629 N N . SER A 1 80 ? 4.833 10.561 -16.867 1.00 89.38 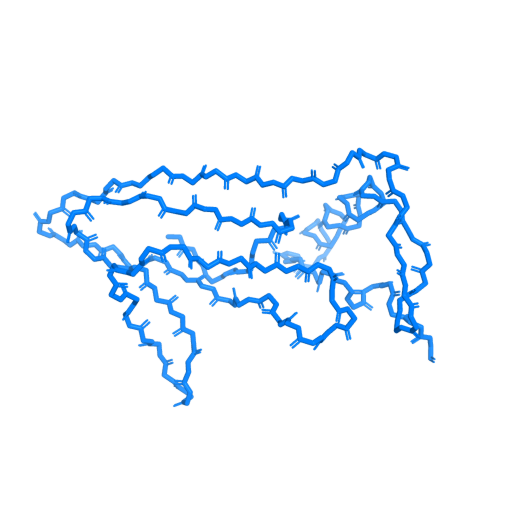80 SER A N 1
ATOM 630 C CA . SER A 1 80 ? 5.687 11.753 -16.939 1.00 89.38 80 SER A CA 1
ATOM 631 C C . SER A 1 80 ? 6.552 11.983 -15.699 1.00 89.38 80 SER A C 1
ATOM 633 O O . SER A 1 80 ? 7.602 12.615 -15.827 1.00 89.38 80 SER A O 1
ATOM 635 N N . LYS A 1 81 ? 6.140 11.511 -14.516 1.00 88.06 81 LYS A N 1
ATOM 636 C CA . LYS A 1 81 ? 6.886 11.714 -13.260 1.00 88.06 81 LYS A CA 1
ATOM 637 C C . LYS A 1 81 ? 7.716 10.513 -12.824 1.00 88.06 81 LYS A C 1
ATOM 639 O O . LYS A 1 81 ? 8.544 10.662 -11.928 1.00 88.06 81 LYS A O 1
ATOM 644 N N . TYR A 1 82 ? 7.494 9.347 -13.422 1.00 89.75 82 TYR A N 1
ATOM 645 C CA . TYR A 1 82 ? 8.081 8.087 -12.976 1.00 89.75 82 TYR A CA 1
ATOM 646 C C . TYR A 1 82 ? 8.735 7.340 -14.136 1.00 89.75 82 TYR A C 1
ATOM 648 O O . TYR A 1 82 ? 8.075 7.084 -15.149 1.00 89.75 82 TYR A O 1
ATOM 656 N N . GLU A 1 83 ? 9.987 6.931 -13.937 1.00 93.50 83 GLU A N 1
ATOM 657 C CA . GLU A 1 83 ? 10.708 6.050 -14.850 1.00 93.50 83 GLU A CA 1
ATOM 658 C C . GLU A 1 83 ? 9.945 4.723 -14.964 1.00 93.50 83 GLU A C 1
ATOM 660 O O . GLU A 1 83 ? 9.350 4.286 -13.977 1.00 93.50 83 GLU A O 1
ATOM 665 N N . PRO A 1 84 ? 9.927 4.048 -16.124 1.00 94.38 84 PRO A N 1
ATOM 666 C CA . PRO A 1 84 ? 9.230 2.774 -16.256 1.00 94.38 84 PRO A CA 1
ATOM 667 C C . PRO A 1 84 ? 9.790 1.687 -15.322 1.00 94.38 84 PRO A C 1
ATOM 669 O O . PRO A 1 84 ? 10.989 1.409 -15.326 1.00 94.38 84 PRO A O 1
ATOM 672 N N . PHE A 1 85 ? 8.916 1.013 -14.574 1.00 93.88 85 PHE A N 1
ATOM 673 C CA . PHE A 1 85 ? 9.243 -0.140 -13.723 1.00 93.88 85 PHE A CA 1
ATOM 674 C C . PHE A 1 85 ? 8.127 -1.188 -13.767 1.00 93.88 85 PHE A C 1
ATOM 676 O O . PHE A 1 85 ? 6.981 -0.869 -14.076 1.00 93.88 85 PHE A O 1
ATOM 683 N N . THR A 1 86 ? 8.418 -2.448 -13.450 1.00 95.25 86 THR A N 1
ATOM 684 C CA . THR A 1 86 ? 7.375 -3.480 -13.311 1.00 95.25 86 THR A CA 1
ATOM 685 C C . THR A 1 86 ? 6.825 -3.539 -11.889 1.00 95.25 86 THR A C 1
ATOM 687 O O . THR A 1 86 ? 7.496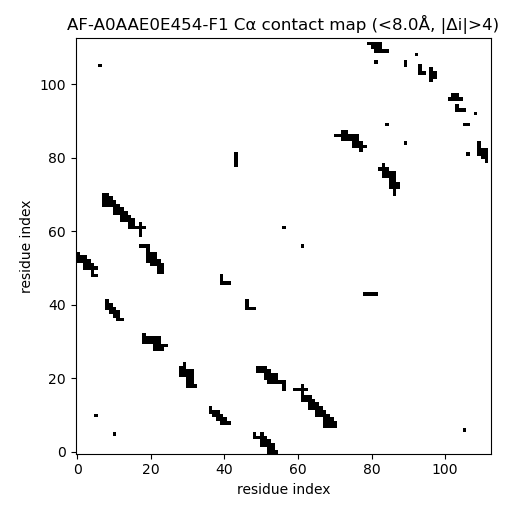 -3.158 -10.926 1.00 95.25 86 THR A O 1
ATOM 690 N N . TYR A 1 87 ? 5.614 -4.072 -11.703 1.00 92.44 87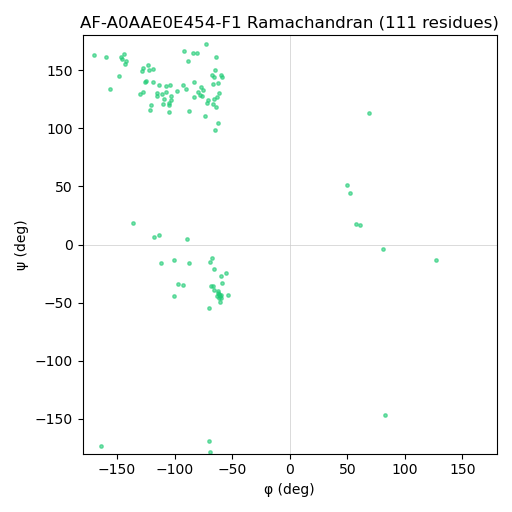 TYR A N 1
ATOM 691 C CA . TYR A 1 87 ? 5.089 -4.270 -10.347 1.00 92.44 87 TYR A CA 1
ATOM 692 C C . TYR A 1 87 ? 5.998 -5.179 -9.497 1.00 92.44 87 TYR A C 1
ATOM 694 O O . TYR A 1 87 ? 6.177 -4.948 -8.298 1.00 92.44 87 TYR A O 1
ATOM 702 N N . LYS A 1 88 ? 6.658 -6.151 -10.130 1.00 95.75 88 LYS A N 1
ATOM 703 C CA . LYS A 1 88 ? 7.694 -6.977 -9.507 1.00 95.75 88 LYS A CA 1
ATOM 704 C C . LYS A 1 88 ? 8.899 -6.164 -9.021 1.00 95.75 88 LYS A C 1
ATOM 706 O O . LYS A 1 88 ? 9.357 -6.383 -7.896 1.00 95.75 88 LYS A O 1
ATOM 711 N N . ASP A 1 89 ? 9.384 -5.206 -9.811 1.00 96.19 89 ASP A N 1
ATOM 712 C CA . ASP A 1 89 ? 10.475 -4.305 -9.402 1.00 96.19 89 ASP A CA 1
ATOM 713 C C . ASP A 1 89 ? 10.071 -3.481 -8.177 1.00 96.19 89 ASP A C 1
ATOM 715 O O . ASP A 1 89 ? 10.827 -3.368 -7.207 1.00 96.19 89 ASP A O 1
ATOM 719 N N . PHE A 1 90 ? 8.838 -2.969 -8.174 1.00 93.19 90 PHE A N 1
ATOM 720 C CA . PHE A 1 90 ? 8.284 -2.237 -7.038 1.00 93.19 90 PHE A CA 1
ATOM 721 C C . PHE A 1 90 ? 8.245 -3.090 -5.762 1.00 93.19 90 PHE A C 1
ATOM 723 O O . PHE A 1 90 ? 8.674 -2.634 -4.696 1.00 93.19 90 PHE A O 1
ATOM 730 N N . GLN A 1 91 ? 7.785 -4.341 -5.852 1.00 93.19 91 GLN A N 1
ATOM 731 C CA . GLN A 1 91 ? 7.769 -5.267 -4.715 1.00 93.19 91 GLN A CA 1
ATOM 732 C C . GLN A 1 91 ? 9.182 -5.575 -4.204 1.00 93.19 91 GLN A C 1
ATOM 734 O O . GLN A 1 91 ? 9.420 -5.533 -2.991 1.00 93.19 91 GLN A O 1
ATOM 739 N N . ALA A 1 92 ? 10.130 -5.840 -5.105 1.00 96.38 92 ALA A N 1
ATOM 740 C CA . ALA A 1 92 ? 11.522 -6.095 -4.749 1.00 96.38 92 ALA A CA 1
ATOM 741 C C . ALA A 1 92 ? 12.151 -4.885 -4.038 1.00 96.38 92 ALA A C 1
ATOM 743 O O . ALA A 1 92 ? 12.779 -5.034 -2.983 1.00 96.38 92 ALA A O 1
ATOM 744 N N . GLN A 1 93 ? 11.911 -3.674 -4.547 1.00 95.50 93 GLN A N 1
ATOM 745 C CA . GLN A 1 93 ? 12.389 -2.438 -3.935 1.00 95.50 93 GLN A CA 1
ATOM 746 C C . GLN A 1 93 ? 11.739 -2.185 -2.568 1.00 95.50 93 GLN A C 1
ATOM 748 O O . GLN A 1 93 ? 12.416 -1.757 -1.629 1.00 95.50 93 GLN A O 1
ATOM 753 N N . ALA A 1 94 ? 10.443 -2.470 -2.412 1.00 91.75 94 ALA A N 1
ATOM 754 C CA . ALA A 1 94 ? 9.754 -2.360 -1.128 1.00 91.75 94 ALA A CA 1
ATOM 755 C C . ALA A 1 94 ? 10.360 -3.309 -0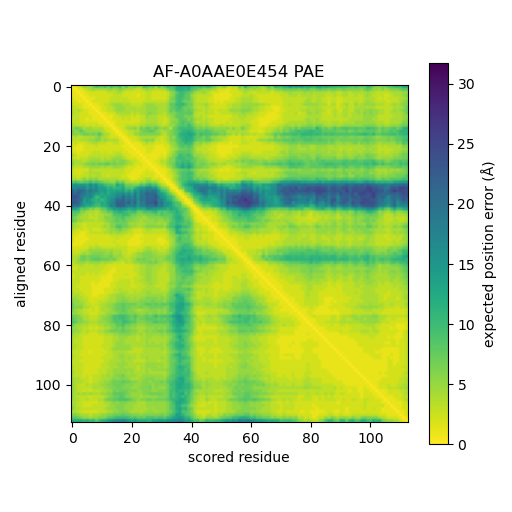.082 1.00 91.75 94 ALA A C 1
ATOM 757 O O . ALA A 1 94 ? 10.667 -2.875 1.030 1.00 91.75 94 ALA A O 1
ATOM 758 N N . GLN A 1 95 ? 10.613 -4.570 -0.447 1.00 95.44 95 GLN A N 1
ATOM 759 C CA . GLN A 1 95 ? 11.286 -5.534 0.428 1.00 95.44 95 GLN A CA 1
ATOM 760 C C . GLN A 1 95 ? 12.708 -5.092 0.782 1.00 95.44 95 GLN A C 1
ATOM 762 O O . GLN A 1 95 ? 13.118 -5.217 1.938 1.00 95.44 95 GLN A O 1
ATOM 767 N N . HIS A 1 96 ? 13.460 -4.568 -0.188 1.00 96.88 96 HIS A N 1
ATOM 768 C CA . HIS A 1 96 ? 14.797 -4.036 0.051 1.00 96.88 96 HIS A CA 1
ATOM 769 C C . HIS A 1 96 ? 14.763 -2.876 1.054 1.00 96.88 96 HIS A C 1
ATOM 771 O O . HIS A 1 96 ? 15.492 -2.916 2.040 1.00 96.88 96 HIS A O 1
ATOM 777 N N . ASN A 1 97 ? 13.875 -1.895 0.861 1.00 94.56 97 ASN A N 1
ATOM 778 C CA . ASN A 1 97 ? 13.728 -0.748 1.762 1.00 94.56 97 ASN A CA 1
ATOM 779 C C . ASN A 1 97 ? 13.363 -1.182 3.189 1.00 94.56 97 ASN A C 1
ATOM 781 O O . ASN A 1 97 ? 13.953 -0.694 4.145 1.00 94.56 97 ASN A O 1
ATOM 785 N N . VAL A 1 98 ? 12.441 -2.136 3.355 1.00 93.62 98 VAL A N 1
ATOM 786 C CA . VAL A 1 98 ? 12.096 -2.648 4.692 1.00 93.62 98 VAL A CA 1
ATOM 787 C C . VAL A 1 98 ? 13.307 -3.306 5.355 1.00 93.62 98 VAL A C 1
ATOM 789 O O . VAL A 1 98 ? 13.539 -3.092 6.541 1.00 93.62 98 VAL A O 1
ATOM 792 N N . LYS A 1 99 ? 14.117 -4.059 4.602 1.00 96.62 99 LYS A N 1
ATOM 793 C CA . LYS A 1 99 ? 15.332 -4.702 5.129 1.00 96.62 99 LYS A CA 1
ATOM 794 C C . LYS A 1 99 ? 16.427 -3.703 5.508 1.00 96.62 99 LYS A C 1
ATOM 796 O O . LYS A 1 99 ? 17.153 -3.961 6.461 1.00 96.62 99 LYS A O 1
ATOM 801 N N . THR A 1 100 ? 16.579 -2.607 4.767 1.00 97.31 100 THR A N 1
ATOM 802 C CA . THR A 1 100 ? 17.694 -1.661 4.952 1.00 97.31 100 THR A CA 1
ATOM 803 C C . THR A 1 100 ? 17.339 -0.449 5.807 1.00 97.31 100 THR A C 1
ATOM 805 O O . THR A 1 100 ? 18.187 0.034 6.550 1.00 97.31 100 THR A O 1
ATOM 808 N N . LEU A 1 101 ? 16.100 0.035 5.724 1.00 95.69 101 LEU A N 1
ATOM 809 C CA . LEU A 1 101 ? 15.617 1.247 6.396 1.00 95.69 101 LEU A CA 1
ATOM 810 C C . LEU A 1 101 ? 14.597 0.952 7.504 1.00 95.69 101 LEU A C 1
ATOM 812 O O . LEU A 1 101 ? 14.307 1.827 8.313 1.00 95.69 101 LEU A O 1
ATOM 816 N N . GLY A 1 102 ? 14.024 -0.255 7.538 1.00 92.94 102 GLY A N 1
ATOM 817 C CA . GLY A 1 102 ? 12.949 -0.621 8.468 1.00 92.94 102 GLY A CA 1
ATOM 818 C C . GLY A 1 102 ? 11.553 -0.165 8.029 1.00 92.94 102 GLY A C 1
ATOM 819 O O . GLY A 1 102 ? 10.569 -0.507 8.679 1.00 92.94 102 GLY A O 1
ATOM 820 N N . PHE A 1 103 ? 11.439 0.570 6.919 1.00 89.31 103 PHE A N 1
ATOM 821 C CA . PHE A 1 103 ? 10.171 1.046 6.366 1.00 89.31 103 PHE A CA 1
ATOM 822 C C . PHE A 1 103 ? 10.208 1.097 4.834 1.00 89.31 103 PHE A C 1
ATOM 824 O O . PHE A 1 103 ? 11.269 1.095 4.209 1.00 89.31 103 PHE A O 1
ATOM 831 N N . LYS A 1 104 ? 9.027 1.130 4.210 1.00 87.44 104 LYS A N 1
ATOM 832 C CA . LYS A 1 104 ? 8.894 1.270 2.755 1.00 87.44 104 LYS A CA 1
ATOM 833 C C . LYS A 1 104 ? 8.988 2.737 2.332 1.00 87.44 104 LYS A C 1
ATOM 835 O O . LYS A 1 104 ? 8.401 3.596 2.973 1.00 87.44 104 LYS A O 1
ATOM 840 N N . VAL A 1 105 ? 9.676 3.001 1.221 1.00 89.19 105 VAL A N 1
ATOM 841 C CA . VAL A 1 105 ? 9.758 4.345 0.615 1.00 89.19 105 VAL A CA 1
ATOM 842 C C . VAL A 1 105 ? 8.674 4.553 -0.453 1.00 89.19 105 VAL A C 1
ATOM 844 O O . VAL A 1 105 ? 8.124 5.638 -0.568 1.00 89.19 105 VAL A O 1
ATOM 847 N N . GLY A 1 106 ? 8.309 3.505 -1.199 1.00 88.06 106 GLY A N 1
ATOM 848 C CA . GLY A 1 106 ? 7.261 3.577 -2.223 1.00 88.06 106 GLY A CA 1
ATOM 849 C C . GLY A 1 106 ? 7.756 4.124 -3.566 1.00 88.06 106 GLY A C 1
ATOM 850 O O . GLY A 1 106 ? 8.894 3.858 -3.958 1.00 88.06 106 GLY A O 1
ATOM 851 N N . LEU A 1 107 ? 6.879 4.847 -4.270 1.00 88.62 107 LEU A N 1
ATOM 852 C CA . LEU A 1 107 ? 7.083 5.302 -5.652 1.00 88.62 107 LEU A CA 1
ATOM 853 C C . LEU A 1 107 ? 8.219 6.322 -5.816 1.00 88.62 107 LEU A C 1
ATOM 855 O O . LEU A 1 107 ? 8.788 6.411 -6.896 1.00 88.62 107 LEU A O 1
ATOM 859 N N . GLU A 1 108 ? 8.627 7.019 -4.750 1.00 89.50 108 GLU A N 1
ATOM 860 C CA . GLU A 1 108 ? 9.751 7.974 -4.785 1.00 89.50 108 GLU A CA 1
ATOM 861 C C . GLU A 1 108 ? 11.062 7.356 -5.302 1.00 89.50 108 GLU A C 1
ATOM 863 O O . GLU A 1 108 ? 11.915 8.061 -5.826 1.00 89.50 108 GLU A O 1
ATOM 868 N N . ARG A 1 109 ? 11.237 6.031 -5.185 1.00 91.62 109 ARG A N 1
ATOM 869 C CA . ARG A 1 109 ? 12.409 5.317 -5.725 1.00 91.62 109 ARG A CA 1
ATOM 870 C C . ARG A 1 109 ? 12.455 5.260 -7.252 1.00 91.62 109 ARG A C 1
ATOM 872 O O . ARG A 1 109 ? 13.499 4.915 -7.792 1.00 91.62 109 ARG A O 1
ATOM 879 N N . PHE A 1 110 ? 11.341 5.563 -7.903 1.00 91.38 110 PHE A N 1
ATOM 880 C CA . PHE A 1 110 ? 11.146 5.455 -9.342 1.00 91.38 110 PHE A CA 1
ATOM 881 C C . PHE A 1 110 ? 10.848 6.812 -9.984 1.00 91.38 110 PHE A C 1
ATOM 883 O O . PHE A 1 110 ? 10.499 6.855 -11.157 1.00 91.38 110 PHE A O 1
ATOM 890 N N . LYS A 1 111 ? 10.927 7.920 -9.235 1.00 90.81 111 LYS A N 1
ATOM 891 C CA . LYS A 1 111 ? 10.714 9.250 -9.811 1.00 90.81 111 LYS A CA 1
ATOM 892 C C . LYS A 1 111 ? 11.809 9.594 -10.811 1.00 90.81 111 LYS A C 1
ATOM 894 O O . LYS A 1 111 ? 12.975 9.265 -10.593 1.00 90.81 111 LYS A O 1
ATOM 899 N N . ASN A 1 112 ? 11.409 10.295 -11.865 1.00 86.69 112 ASN A N 1
ATOM 900 C CA . ASN A 1 112 ? 12.339 10.916 -12.796 1.00 86.69 112 ASN A CA 1
ATOM 901 C C . ASN A 1 112 ? 13.248 11.906 -12.036 1.00 86.69 112 ASN A C 1
ATOM 903 O O . ASN A 1 112 ? 12.783 12.529 -11.072 1.00 86.69 112 ASN A O 1
ATOM 907 N N . PRO A 1 113 ? 14.528 12.018 -12.431 1.00 78.25 113 PRO A N 1
ATOM 908 C CA . PRO A 1 113 ? 15.480 12.942 -11.819 1.00 78.25 113 PRO A CA 1
ATOM 909 C C . PRO A 1 113 ? 15.108 14.420 -11.997 1.00 78.25 113 PRO A C 1
ATOM 911 O O . PRO A 1 113 ? 14.426 14.765 -12.990 1.00 78.25 113 PRO A O 1
#

Solvent-accessible surface area (backbone atoms only — not comparable to full-atom values): 7032 Å² total; per-residue (Å²): 91,70,82,41,58,81,91,47,51,29,60,48,77,48,63,56,94,54,74,36,46,27,34,75,54,94,98,36,75,42,74,61,70,98,68,88,82,66,83,50,56,94,46,84,73,76,50,73,84,62,50,33,32,39,53,85,64,94,86,57,85,69,54,71,52,74,49,73,40,67,76,55,54,84,42,76,46,65,52,99,57,27,51,76,40,30,46,47,54,54,51,53,50,35,53,48,29,35,74,75,71,71,44,69,78,64,70,74,82,38,44,58,134

pLDDT: mean 85.83, std 12.61, range [36.78, 97.31]

Organism: NCBI:txid43782